Protein AF-L8MUI9-F1 (afdb_monomer_lite)

Sequence (81 aa):
MGNLVNVAQARGVIVLVLNQHNIEPIEFSPPQIKQALTGHGNADKSDVQEAVKRELSLDHIPRPDDAADAIAAALTCWLIA

Structure (mmCIF, N/CA/C/O backbone):
data_AF-L8MUI9-F1
#
_entry.id   AF-L8MUI9-F1
#
loop_
_atom_site.group_PDB
_atom_site.id
_atom_site.type_symbol
_atom_site.label_atom_id
_atom_site.label_alt_id
_atom_site.label_comp_id
_atom_site.label_asym_id
_atom_site.label_entity_id
_atom_site.label_seq_id
_atom_site.pdbx_PDB_ins_code
_atom_site.Cartn_x
_atom_site.Cartn_y
_atom_site.Cartn_z
_atom_site.occupancy
_atom_site.B_iso_or_equiv
_atom_site.auth_seq_id
_atom_site.auth_comp_id
_atom_site.auth_asym_id
_atom_site.auth_atom_id
_atom_site.pdbx_PDB_model_num
ATOM 1 N N . MET A 1 1 ? 17.266 -10.730 -9.093 1.00 48.91 1 MET A N 1
ATOM 2 C CA . MET A 1 1 ? 17.485 -9.332 -9.517 1.00 48.91 1 MET A CA 1
ATOM 3 C C . MET A 1 1 ? 16.249 -8.891 -10.295 1.00 48.91 1 MET A C 1
ATOM 5 O O . MET A 1 1 ? 16.196 -9.046 -11.506 1.00 48.91 1 MET A O 1
ATOM 9 N N . GLY A 1 2 ? 15.182 -8.528 -9.577 1.00 58.88 2 GLY A N 1
ATOM 10 C CA . GLY A 1 2 ? 13.891 -8.178 -10.178 1.00 58.88 2 GLY A CA 1
ATOM 11 C C . GLY A 1 2 ? 13.975 -6.825 -10.879 1.00 58.88 2 GLY A C 1
ATOM 12 O O . GLY A 1 2 ? 14.632 -5.910 -10.394 1.00 58.88 2 GLY A O 1
ATOM 13 N N . ASN A 1 3 ? 13.374 -6.745 -12.056 1.00 71.88 3 ASN A N 1
ATOM 14 C CA . ASN A 1 3 ? 13.642 -5.751 -13.082 1.00 71.88 3 ASN A CA 1
ATOM 15 C C . ASN A 1 3 ? 13.085 -4.355 -12.720 1.00 71.88 3 ASN A C 1
ATOM 17 O O . ASN A 1 3 ? 11.963 -4.015 -13.090 1.00 71.88 3 ASN A O 1
ATOM 21 N N . LEU A 1 4 ? 13.875 -3.546 -12.001 1.00 88.00 4 LEU A N 1
ATOM 22 C CA . LEU A 1 4 ? 13.556 -2.148 -11.657 1.00 88.00 4 LEU A CA 1
ATOM 23 C C . LEU A 1 4 ? 13.129 -1.328 -12.885 1.00 88.00 4 LEU A C 1
ATOM 25 O O . LEU A 1 4 ? 12.245 -0.481 -12.787 1.00 88.00 4 LEU A O 1
ATOM 29 N N . VAL A 1 5 ? 13.727 -1.617 -14.046 1.00 93.75 5 VAL A N 1
ATOM 30 C CA . VAL A 1 5 ? 13.406 -0.945 -15.309 1.00 93.75 5 VAL A CA 1
ATOM 31 C C . VAL A 1 5 ? 11.983 -1.280 -15.758 1.00 93.75 5 VAL A C 1
ATOM 33 O O . VAL A 1 5 ? 11.243 -0.368 -16.114 1.00 93.75 5 VAL A O 1
ATOM 36 N N . ASN A 1 6 ? 11.552 -2.541 -15.667 1.00 94.06 6 ASN A N 1
ATOM 37 C CA . ASN A 1 6 ? 10.178 -2.919 -16.023 1.00 94.06 6 ASN A CA 1
ATOM 38 C C . ASN A 1 6 ? 9.139 -2.259 -15.105 1.00 94.06 6 ASN A C 1
ATOM 40 O O . ASN A 1 6 ? 8.102 -1.803 -15.582 1.00 94.06 6 ASN A O 1
ATOM 44 N N . VAL A 1 7 ? 9.411 -2.179 -13.797 1.00 92.12 7 VAL A N 1
ATOM 45 C CA . VAL A 1 7 ? 8.508 -1.508 -12.844 1.00 92.12 7 VAL A CA 1
ATOM 46 C C . VAL A 1 7 ? 8.421 -0.013 -13.150 1.00 92.12 7 VAL A C 1
ATOM 48 O O . VAL A 1 7 ? 7.325 0.546 -13.186 1.00 92.12 7 VAL A O 1
ATOM 51 N N . ALA A 1 8 ? 9.557 0.630 -13.436 1.00 94.94 8 ALA A N 1
ATOM 52 C CA . ALA A 1 8 ? 9.594 2.039 -13.818 1.00 94.94 8 ALA A CA 1
ATOM 53 C C . ALA A 1 8 ? 8.820 2.308 -15.120 1.00 94.94 8 ALA A C 1
ATOM 55 O O . ALA A 1 8 ? 8.056 3.271 -15.187 1.00 94.94 8 ALA A O 1
ATOM 56 N N . GLN A 1 9 ? 8.963 1.439 -16.126 1.00 96.25 9 GLN A N 1
ATOM 57 C CA . GLN A 1 9 ? 8.211 1.524 -17.381 1.00 96.25 9 GLN A CA 1
ATOM 58 C C . GLN A 1 9 ? 6.699 1.407 -17.144 1.00 96.25 9 GLN A C 1
ATOM 60 O O . GLN A 1 9 ? 5.945 2.258 -17.613 1.00 96.25 9 GLN A O 1
ATOM 65 N N . ALA A 1 10 ? 6.257 0.410 -16.371 1.00 94.94 10 ALA A N 1
ATOM 66 C CA . ALA A 1 10 ? 4.843 0.228 -16.043 1.00 94.94 10 ALA A CA 1
ATOM 67 C C . ALA A 1 10 ? 4.271 1.432 -15.276 1.00 94.94 10 ALA A C 1
ATOM 69 O O . ALA A 1 10 ? 3.220 1.960 -15.641 1.00 94.94 10 ALA A O 1
ATOM 70 N N . ARG A 1 11 ? 4.994 1.930 -14.263 1.00 94.44 11 ARG A N 1
ATOM 71 C CA . ARG A 1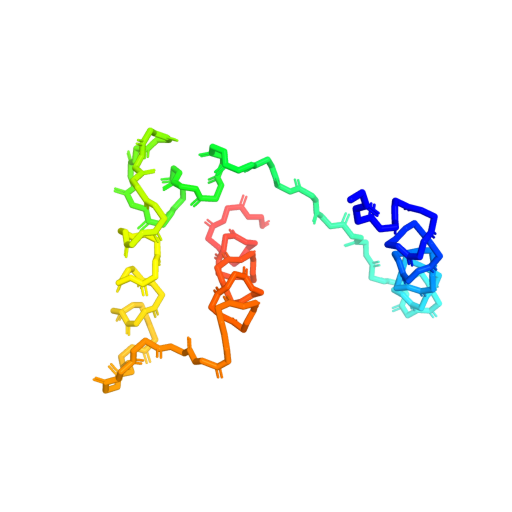 11 ? 4.595 3.124 -13.502 1.00 94.44 11 ARG A CA 1
ATOM 72 C C . ARG A 1 11 ? 4.501 4.364 -14.392 1.00 94.44 11 ARG A C 1
ATOM 74 O O . ARG A 1 11 ? 3.573 5.147 -14.226 1.00 94.44 11 ARG A O 1
ATOM 81 N N . GLY A 1 12 ? 5.423 4.535 -15.341 1.00 96.69 12 GLY A N 1
ATOM 82 C CA . GLY A 1 12 ? 5.385 5.644 -16.298 1.00 96.69 12 GLY A CA 1
ATOM 83 C C . GLY A 1 12 ? 4.089 5.672 -17.112 1.00 96.69 12 GLY A C 1
ATOM 84 O O . GLY A 1 12 ? 3.470 6.726 -17.238 1.00 96.69 12 GLY A O 1
ATOM 85 N N . VAL A 1 13 ? 3.635 4.509 -17.591 1.00 97.62 13 VAL A N 1
ATOM 86 C CA . VAL A 1 13 ? 2.351 4.385 -18.301 1.00 97.62 13 VAL A CA 1
ATOM 87 C C . VAL A 1 13 ? 1.175 4.723 -17.381 1.00 97.62 13 VAL A C 1
ATOM 89 O O . VAL A 1 13 ? 0.294 5.474 -17.787 1.00 97.62 13 VAL A O 1
ATOM 92 N N . ILE A 1 14 ? 1.175 4.233 -16.137 1.00 96.19 14 ILE A N 1
ATOM 93 C CA . ILE A 1 14 ? 0.106 4.517 -15.162 1.00 96.19 14 ILE A CA 1
ATOM 94 C C . ILE A 1 14 ? -0.012 6.024 -14.901 1.00 96.19 14 ILE A C 1
ATOM 96 O O . ILE A 1 14 ? -1.099 6.581 -15.020 1.00 96.19 14 ILE A O 1
ATOM 100 N N . VAL A 1 15 ? 1.101 6.703 -14.604 1.00 96.62 15 VAL A N 1
ATOM 101 C CA . VAL A 1 15 ? 1.108 8.150 -14.327 1.00 96.62 15 VAL A CA 1
ATOM 102 C C . VAL A 1 15 ? 0.663 8.956 -15.549 1.00 96.62 15 VAL A C 1
ATOM 104 O O . VAL A 1 15 ? -0.096 9.913 -15.399 1.00 96.62 15 VAL A O 1
ATOM 107 N N . LEU A 1 16 ? 1.088 8.563 -16.755 1.00 97.56 16 LEU A N 1
ATOM 108 C CA . LEU A 1 16 ? 0.643 9.200 -17.995 1.00 97.56 16 LEU A CA 1
ATOM 109 C C . LEU A 1 16 ? -0.879 9.102 -18.159 1.00 97.56 16 LEU A C 1
ATOM 111 O O . LEU A 1 16 ? -1.525 10.116 -18.415 1.00 97.56 16 LEU A O 1
ATOM 115 N N . VAL A 1 17 ? -1.448 7.906 -17.991 1.00 98.25 17 VAL A N 1
ATOM 116 C CA . VAL A 1 17 ? -2.894 7.675 -18.135 1.00 98.25 17 VAL A CA 1
ATOM 117 C C . VAL A 1 17 ? -3.680 8.461 -17.084 1.00 98.25 17 VAL A C 1
ATOM 119 O O . VAL A 1 17 ? -4.655 9.123 -17.429 1.00 98.25 17 VAL A O 1
ATOM 122 N N . LEU A 1 18 ? -3.240 8.463 -15.822 1.00 97.00 18 LEU A N 1
ATOM 123 C CA . LEU A 1 18 ? -3.882 9.253 -14.764 1.00 97.00 18 LEU A CA 1
ATOM 124 C C . LEU A 1 18 ? -3.932 10.748 -15.124 1.00 97.00 18 LEU A C 1
ATOM 126 O O . LEU A 1 18 ? -4.999 11.358 -15.071 1.00 97.00 18 LEU A O 1
ATOM 130 N N . ASN A 1 19 ? -2.818 11.310 -15.604 1.00 96.44 19 ASN A N 1
ATOM 131 C CA . ASN A 1 19 ? -2.751 12.708 -16.040 1.00 96.44 19 ASN A CA 1
ATOM 132 C C . ASN A 1 19 ? -3.651 13.000 -17.251 1.00 96.44 19 ASN A C 1
ATOM 134 O O . ASN A 1 19 ? -4.315 14.032 -17.282 1.00 96.44 19 ASN A O 1
ATOM 138 N N . GLN A 1 20 ? -3.732 12.090 -18.229 1.00 98.19 20 GLN A N 1
ATOM 139 C CA . GLN A 1 20 ? -4.648 12.227 -19.374 1.00 98.19 20 GLN A CA 1
ATOM 140 C C . GLN A 1 20 ? -6.123 12.303 -18.947 1.00 98.19 20 GLN A C 1
ATOM 142 O O . GLN A 1 20 ? -6.936 12.902 -19.650 1.00 98.19 20 GLN A O 1
ATOM 147 N N . HIS A 1 21 ? -6.458 11.731 -17.788 1.00 98.12 21 HIS A N 1
ATOM 148 C CA . HIS A 1 21 ? -7.788 11.774 -17.187 1.00 98.12 21 HIS A CA 1
ATOM 149 C C . HIS A 1 21 ? -7.948 12.847 -16.093 1.00 98.12 21 HIS A C 1
ATOM 151 O O . HIS A 1 21 ? -9.003 12.901 -15.465 1.00 98.12 21 HIS A O 1
ATOM 157 N N . ASN A 1 22 ? -6.962 13.734 -15.896 1.00 97.31 22 ASN A N 1
ATOM 158 C CA . ASN A 1 22 ? -6.934 14.751 -14.832 1.00 97.31 22 ASN A CA 1
ATOM 159 C C . ASN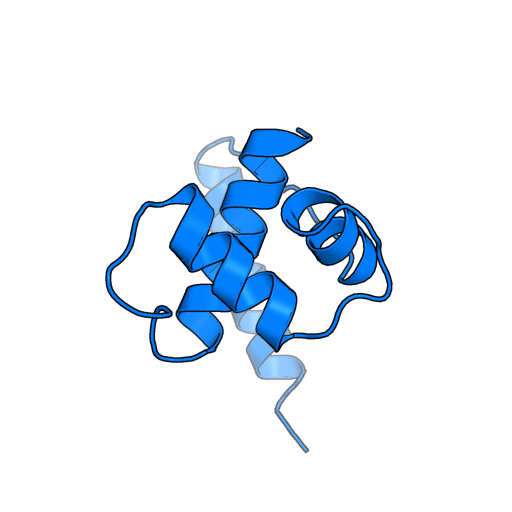 A 1 22 ? -7.065 14.166 -13.412 1.00 97.31 22 ASN A C 1
ATOM 161 O O . ASN A 1 22 ? -7.712 14.755 -12.547 1.00 97.31 22 ASN A O 1
ATOM 165 N N . ILE A 1 23 ? -6.473 12.993 -13.180 1.00 95.94 23 ILE A N 1
ATOM 166 C CA . ILE A 1 23 ? -6.413 12.348 -11.867 1.00 95.94 23 ILE A CA 1
ATOM 167 C C . ILE A 1 23 ? -4.998 12.532 -11.315 1.00 95.94 23 ILE A C 1
ATOM 169 O O . ILE A 1 23 ? -4.036 12.031 -11.896 1.00 95.94 23 ILE A O 1
ATOM 173 N N . GLU A 1 24 ? -4.874 13.235 -10.189 1.00 93.56 24 GLU A N 1
ATOM 174 C CA . GLU A 1 24 ? -3.591 13.422 -9.505 1.00 93.56 24 GLU A CA 1
ATOM 175 C C . GLU A 1 24 ? -3.202 12.131 -8.757 1.00 93.56 24 GLU A C 1
ATOM 177 O O . GLU A 1 24 ? -3.991 11.641 -7.941 1.00 93.56 24 GLU A O 1
ATOM 182 N N . PRO A 1 25 ? -2.019 11.542 -9.013 1.00 92.69 25 PRO A N 1
ATOM 183 C CA . PRO A 1 25 ? -1.561 10.377 -8.267 1.00 92.69 25 PRO A CA 1
ATOM 184 C C . PRO A 1 25 ? -1.152 10.764 -6.840 1.00 92.69 25 PRO A C 1
ATOM 186 O O . PRO A 1 25 ? -0.422 11.729 -6.631 1.00 92.69 25 PRO A O 1
ATOM 189 N N . ILE A 1 26 ? -1.554 9.952 -5.862 1.00 94.00 26 ILE A N 1
ATOM 190 C CA . ILE A 1 26 ? -1.130 10.086 -4.464 1.00 94.00 26 ILE A CA 1
ATOM 191 C C . ILE A 1 26 ? -0.241 8.898 -4.101 1.00 94.00 26 ILE A C 1
ATOM 193 O O . ILE A 1 26 ? -0.546 7.751 -4.433 1.00 94.00 26 ILE A O 1
ATOM 197 N N . GLU A 1 27 ? 0.870 9.174 -3.422 1.00 93.62 27 GLU A N 1
ATOM 198 C CA . GLU A 1 27 ? 1.852 8.166 -3.034 1.00 93.62 27 GLU A CA 1
ATOM 199 C C . GLU A 1 27 ? 1.922 8.008 -1.520 1.00 93.62 27 GLU A C 1
ATOM 201 O O . GLU A 1 27 ? 1.995 8.982 -0.771 1.00 93.62 27 GLU A O 1
ATOM 206 N N . PHE 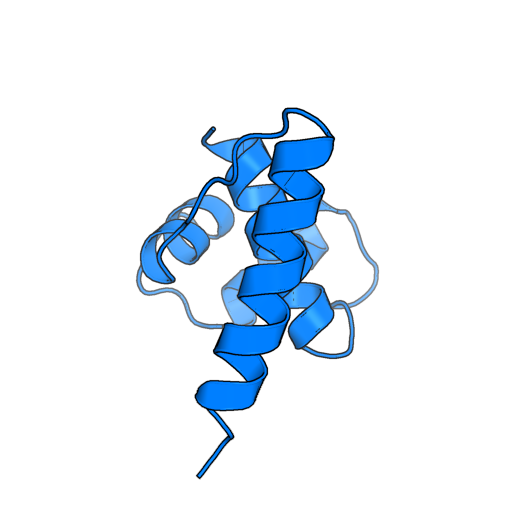A 1 28 ? 1.965 6.753 -1.078 1.00 95.38 28 PHE A N 1
ATOM 207 C CA . PHE A 1 28 ? 2.097 6.399 0.326 1.00 95.38 28 PHE A CA 1
ATOM 208 C C . PHE A 1 28 ? 3.324 5.517 0.522 1.00 95.38 28 PHE A C 1
ATOM 210 O O . PHE A 1 28 ? 3.539 4.535 -0.189 1.00 95.38 28 PHE A O 1
ATOM 217 N N . SER A 1 29 ? 4.128 5.851 1.525 1.00 95.12 29 SER A N 1
ATOM 218 C CA . SER A 1 29 ? 5.199 4.980 1.993 1.00 95.12 29 SER A CA 1
ATOM 219 C C . SER A 1 29 ? 4.624 3.740 2.701 1.00 95.12 29 SER A C 1
ATOM 221 O O . SER A 1 29 ? 3.526 3.798 3.264 1.00 95.12 29 SER A O 1
ATOM 223 N N . PRO A 1 30 ? 5.364 2.616 2.756 1.00 94.69 30 PRO A N 1
ATOM 224 C CA . PRO A 1 30 ? 4.89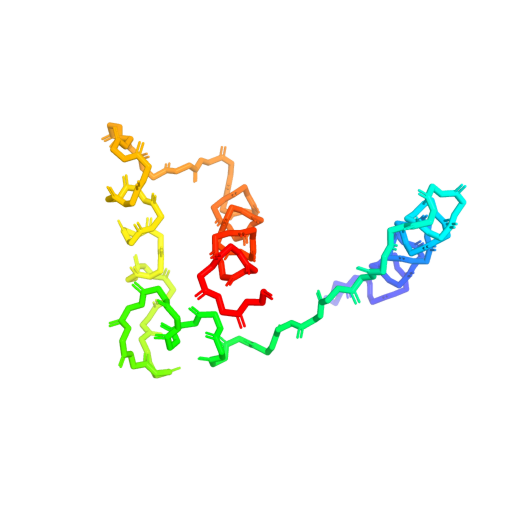4 1.418 3.451 1.00 94.69 30 PRO A CA 1
ATOM 225 C C . PRO A 1 30 ? 4.469 1.657 4.916 1.00 94.69 30 PRO A C 1
ATOM 227 O O . PRO A 1 30 ? 3.434 1.121 5.314 1.00 94.69 30 PRO A O 1
ATOM 230 N N . PRO A 1 31 ? 5.176 2.479 5.726 1.00 96.38 31 PRO A N 1
ATOM 231 C CA . PRO A 1 31 ? 4.717 2.813 7.074 1.00 96.38 31 PRO A CA 1
ATOM 232 C C . PRO A 1 31 ? 3.402 3.598 7.109 1.00 96.38 31 PRO A C 1
ATOM 234 O O . PRO A 1 31 ? 2.623 3.390 8.032 1.00 96.38 31 PRO A O 1
ATOM 237 N N . GLN A 1 32 ? 3.125 4.467 6.126 1.00 96.50 32 GLN A N 1
ATOM 238 C CA . GLN A 1 32 ? 1.850 5.197 6.051 1.00 96.50 32 GLN A CA 1
ATOM 239 C C . GLN A 1 32 ? 0.677 4.248 5.799 1.00 96.50 32 GLN A C 1
ATOM 241 O O . GLN A 1 32 ? -0.336 4.358 6.482 1.00 96.50 32 GLN A O 1
ATOM 246 N N . ILE A 1 33 ? 0.839 3.279 4.891 1.00 97.19 33 ILE A N 1
ATOM 247 C CA . ILE A 1 33 ? -0.179 2.248 4.627 1.00 97.19 33 ILE A CA 1
ATOM 248 C C . ILE A 1 33 ? -0.450 1.427 5.895 1.00 97.19 33 ILE A C 1
ATOM 250 O O . ILE A 1 33 ? -1.599 1.258 6.302 1.00 97.19 33 ILE A O 1
ATOM 254 N N . LYS A 1 34 ? 0.612 0.963 6.567 1.00 97.25 34 LYS A N 1
ATOM 255 C CA . LYS A 1 34 ? 0.497 0.226 7.837 1.00 97.25 34 LYS A CA 1
ATOM 256 C C . LYS A 1 34 ? -0.206 1.061 8.907 1.00 97.25 34 LYS A C 1
ATOM 258 O O . LYS A 1 34 ? -1.167 0.609 9.514 1.00 97.25 34 LYS A O 1
ATOM 263 N N . GLN A 1 35 ? 0.221 2.308 9.092 1.00 97.06 35 GLN A N 1
ATOM 264 C CA . GLN A 1 35 ? -0.373 3.222 10.064 1.00 97.06 35 GLN A CA 1
ATOM 265 C C . GLN A 1 35 ? -1.867 3.451 9.805 1.00 97.06 35 GLN A C 1
ATOM 267 O O . GLN A 1 35 ? -2.645 3.418 10.755 1.00 97.06 35 GLN A O 1
ATOM 272 N N . ALA A 1 36 ? -2.262 3.667 8.549 1.00 96.81 36 ALA A N 1
ATOM 273 C CA . ALA A 1 36 ? -3.647 3.945 8.181 1.00 96.81 36 ALA A CA 1
ATOM 274 C C . ALA A 1 36 ? -4.575 2.744 8.418 1.00 96.81 36 ALA A C 1
ATOM 276 O O . ALA A 1 36 ? -5.686 2.923 8.905 1.00 96.81 36 ALA A O 1
ATOM 277 N N . LEU A 1 37 ? -4.119 1.526 8.108 1.00 96.81 37 LEU A N 1
ATOM 278 C CA . LEU A 1 37 ? -4.964 0.325 8.150 1.00 96.81 37 LEU A CA 1
ATOM 279 C C . LEU A 1 37 ? -4.934 -0.423 9.486 1.00 96.81 37 LEU A C 1
ATOM 281 O O . LEU A 1 37 ? -5.914 -1.071 9.859 1.00 96.81 37 LEU A O 1
ATOM 285 N N . THR A 1 38 ? -3.813 -0.370 10.206 1.00 96.06 38 THR A N 1
ATOM 286 C CA . THR A 1 38 ? -3.626 -1.143 11.443 1.00 96.06 38 THR A CA 1
ATOM 287 C C . THR A 1 38 ? -3.444 -0.265 12.678 1.00 96.06 38 THR A C 1
ATOM 289 O O . THR A 1 38 ? -3.385 -0.797 13.779 1.00 96.06 38 THR A O 1
ATOM 292 N N . GLY A 1 39 ? -3.315 1.057 12.526 1.00 93.06 39 GLY A N 1
ATOM 293 C CA . GLY A 1 39 ? -3.116 1.996 13.636 1.00 93.06 39 GLY A CA 1
ATOM 294 C C . GLY A 1 39 ? -1.670 2.133 14.131 1.00 93.06 39 GLY A C 1
ATOM 295 O O . GLY A 1 39 ? -1.410 2.942 15.022 1.00 93.06 39 GLY A O 1
ATOM 296 N N . HIS A 1 40 ? -0.712 1.400 13.554 1.00 88.81 40 HIS A N 1
ATOM 297 C CA . H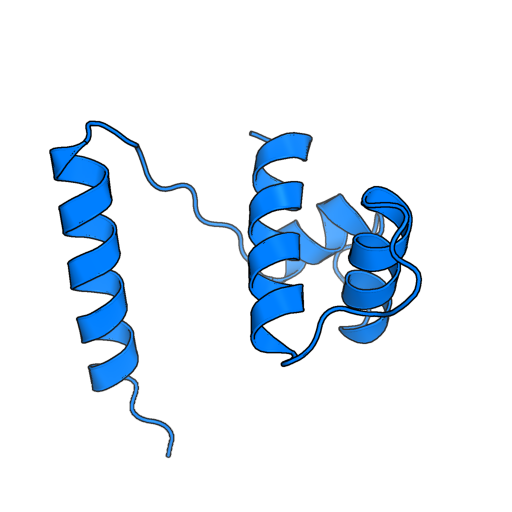IS A 1 40 ? 0.712 1.505 13.897 1.00 88.81 40 HIS A CA 1
ATOM 298 C C . HIS A 1 40 ? 1.618 1.131 12.715 1.00 88.81 40 HIS A C 1
ATOM 300 O O . HIS A 1 40 ? 1.527 0.036 12.165 1.00 88.81 40 HIS A O 1
ATOM 306 N N . GLY A 1 41 ? 2.556 2.016 12.363 1.00 84.94 41 GLY A N 1
ATOM 307 C CA . GLY A 1 41 ? 3.414 1.889 11.172 1.00 84.94 41 GLY A CA 1
ATOM 308 C C . GLY A 1 41 ? 4.396 0.705 11.137 1.00 84.94 41 GLY A C 1
ATOM 309 O O . GLY A 1 41 ? 4.945 0.408 10.077 1.00 84.94 41 GLY A O 1
ATOM 310 N N . ASN A 1 42 ? 4.604 0.009 12.259 1.00 90.06 42 ASN A N 1
ATOM 311 C CA . ASN A 1 42 ? 5.491 -1.161 12.354 1.00 90.06 42 ASN A CA 1
ATOM 312 C C . ASN A 1 42 ? 4.762 -2.506 12.195 1.00 90.06 42 ASN A C 1
ATOM 314 O O . ASN A 1 42 ? 5.387 -3.541 12.396 1.00 90.06 42 ASN A O 1
ATOM 318 N N . ALA A 1 43 ? 3.472 -2.503 11.846 1.00 92.56 43 ALA A N 1
ATOM 319 C CA . ALA A 1 43 ? 2.688 -3.726 11.673 1.00 92.56 43 ALA A CA 1
ATOM 320 C C . ALA A 1 43 ? 3.270 -4.673 10.611 1.00 92.56 43 ALA A C 1
ATOM 322 O O . ALA A 1 43 ? 3.951 -4.239 9.671 1.00 92.56 43 ALA A O 1
ATOM 323 N N . ASP A 1 44 ? 2.986 -5.964 10.741 1.00 95.19 44 ASP A N 1
ATOM 324 C CA . ASP A 1 44 ? 3.428 -6.967 9.781 1.00 95.19 44 ASP A CA 1
ATOM 325 C C . ASP A 1 44 ? 2.580 -6.926 8.504 1.00 95.19 44 ASP A C 1
ATOM 327 O O . ASP A 1 44 ? 1.479 -6.373 8.460 1.00 95.19 44 ASP A O 1
ATOM 331 N N . LYS A 1 45 ? 3.093 -7.513 7.413 1.00 92.75 45 LYS A N 1
ATOM 332 C CA . LYS A 1 45 ? 2.355 -7.549 6.136 1.00 92.75 45 LYS A CA 1
ATOM 333 C C . LYS A 1 45 ? 1.015 -8.288 6.280 1.00 92.75 45 LYS A C 1
ATOM 335 O O . LYS A 1 45 ? 0.027 -7.877 5.678 1.00 92.75 45 LYS A O 1
ATOM 340 N N . SER A 1 46 ? 0.970 -9.338 7.099 1.00 95.38 46 SER A N 1
ATOM 341 C CA . SER A 1 46 ? -0.256 -10.082 7.404 1.00 95.38 46 SER A CA 1
ATOM 342 C C . SER A 1 46 ? -1.311 -9.226 8.103 1.00 95.38 46 SER A C 1
ATOM 344 O O . SER A 1 46 ? -2.490 -9.371 7.803 1.00 95.38 46 SER A O 1
ATOM 346 N N . ASP A 1 47 ? -0.906 -8.297 8.973 1.00 96.56 47 ASP A N 1
ATOM 347 C CA . ASP A 1 47 ? -1.845 -7.427 9.691 1.00 96.56 47 ASP A CA 1
ATOM 348 C C . ASP A 1 47 ? -2.569 -6.485 8.726 1.00 96.56 47 ASP A C 1
ATOM 350 O O . ASP A 1 47 ? -3.770 -6.254 8.848 1.00 96.56 47 ASP A O 1
ATOM 354 N N . VAL A 1 48 ? -1.844 -5.979 7.724 1.00 97.06 48 VAL A N 1
ATOM 355 C CA . VAL A 1 48 ? -2.415 -5.162 6.646 1.00 97.06 48 VAL A CA 1
ATOM 356 C C . VAL A 1 48 ? -3.395 -5.981 5.804 1.00 97.06 48 VAL A C 1
ATOM 358 O O . VAL A 1 48 ? -4.481 -5.503 5.486 1.00 97.06 48 VAL A O 1
ATOM 361 N N . GLN A 1 49 ? -3.048 -7.225 5.469 1.00 96.88 49 GLN A N 1
ATOM 362 C CA . GLN A 1 49 ? -3.920 -8.117 4.699 1.00 96.88 49 GLN A CA 1
ATOM 363 C C . GLN A 1 49 ? -5.214 -8.469 5.451 1.00 96.88 49 GLN A C 1
ATOM 365 O O . GLN A 1 49 ? -6.294 -8.465 4.857 1.00 96.88 49 GLN A O 1
ATOM 370 N N . GLU A 1 50 ? -5.126 -8.725 6.756 1.00 97.38 50 GLU A N 1
ATOM 371 C CA . GLU A 1 50 ? -6.299 -8.950 7.606 1.00 97.38 50 GLU A CA 1
ATOM 372 C C . GLU A 1 50 ? -7.130 -7.674 7.782 1.00 97.38 50 GLU A C 1
ATOM 374 O O . GLU A 1 50 ? -8.360 -7.735 7.760 1.00 97.38 50 GLU A O 1
ATOM 379 N N . ALA A 1 51 ? -6.490 -6.504 7.881 1.00 96.81 51 ALA A N 1
ATOM 380 C CA . ALA A 1 51 ? -7.197 -5.228 7.878 1.00 96.81 51 ALA A CA 1
ATOM 381 C C . ALA A 1 51 ? -7.989 -5.043 6.576 1.00 96.81 51 ALA A C 1
ATOM 383 O O . ALA A 1 51 ? -9.182 -4.782 6.638 1.00 96.81 51 ALA A O 1
ATOM 384 N N . VAL A 1 52 ? -7.384 -5.283 5.407 1.00 97.94 52 VAL A N 1
ATOM 385 C CA . VAL A 1 52 ? -8.084 -5.235 4.108 1.00 97.94 52 VAL A CA 1
ATOM 386 C C . VAL A 1 52 ? -9.314 -6.145 4.096 1.00 97.94 52 VAL A C 1
ATOM 388 O O . VAL A 1 52 ? -10.399 -5.714 3.704 1.00 97.94 52 VAL A O 1
ATOM 391 N N . LYS A 1 53 ? -9.159 -7.397 4.545 1.00 97.94 53 LYS A N 1
ATOM 392 C CA . LYS A 1 53 ? -10.269 -8.350 4.642 1.00 97.94 53 LYS A CA 1
ATOM 393 C C . LYS A 1 53 ? -11.381 -7.813 5.549 1.00 97.94 53 LYS A C 1
ATOM 395 O O . LYS A 1 53 ? -12.548 -7.864 5.167 1.00 97.94 53 LYS A O 1
ATOM 400 N N . ARG A 1 54 ? -11.024 -7.299 6.730 1.00 97.31 54 ARG A N 1
ATOM 401 C CA . ARG A 1 54 ? -11.960 -6.753 7.722 1.00 97.31 54 ARG A CA 1
ATOM 402 C C . ARG A 1 54 ? -12.702 -5.524 7.198 1.00 97.31 54 ARG A C 1
ATOM 404 O O . ARG A 1 54 ? -13.927 -5.511 7.257 1.00 97.31 54 ARG A O 1
ATOM 411 N N . GLU A 1 55 ? -11.990 -4.528 6.673 1.00 96.62 55 GLU A N 1
ATOM 412 C CA . GLU A 1 55 ? -12.580 -3.260 6.212 1.00 96.62 55 GLU A CA 1
ATOM 413 C C . GLU A 1 55 ? -13.565 -3.467 5.053 1.00 96.62 55 GLU A C 1
ATOM 415 O O . GLU A 1 55 ? -14.572 -2.771 4.952 1.00 96.62 55 GLU A O 1
ATOM 420 N N . LEU A 1 56 ? -13.314 -4.463 4.199 1.00 97.00 56 LEU A N 1
ATOM 421 C CA . LEU A 1 56 ? -14.188 -4.805 3.075 1.00 97.00 56 LEU A CA 1
ATOM 422 C C . LEU A 1 56 ? -15.153 -5.963 3.365 1.00 97.00 56 LEU A C 1
ATOM 424 O O . LEU A 1 56 ? -15.875 -6.383 2.464 1.00 97.00 56 LEU A O 1
ATOM 428 N N . SER A 1 57 ? -15.182 -6.476 4.601 1.00 97.69 57 SER A N 1
ATOM 429 C CA . SER A 1 57 ? -16.021 -7.618 5.003 1.00 97.69 57 SER A CA 1
ATOM 430 C C . SER A 1 57 ? -15.886 -8.833 4.069 1.00 97.69 57 SER A C 1
ATOM 432 O O . SER A 1 57 ? -16.873 -9.467 3.705 1.00 97.69 57 SER A O 1
ATOM 434 N N . LEU A 1 58 ? -14.658 -9.147 3.651 1.00 97.25 58 LEU A N 1
ATOM 435 C CA . LEU A 1 58 ? -14.372 -10.265 2.752 1.00 97.25 58 LEU A CA 1
ATOM 436 C C . LEU A 1 58 ? -14.277 -11.583 3.527 1.00 97.25 58 LEU A C 1
ATOM 438 O O . LEU A 1 58 ? -13.768 -11.632 4.646 1.00 97.25 58 LEU A O 1
ATOM 442 N N . ASP A 1 59 ? -14.665 -12.689 2.892 1.00 97.12 59 ASP A N 1
ATOM 443 C CA . ASP A 1 59 ? -14.557 -14.022 3.504 1.00 97.12 59 ASP A CA 1
ATOM 444 C C . ASP A 1 59 ? -13.095 -14.480 3.659 1.00 97.12 59 ASP A C 1
ATOM 446 O O . ASP A 1 59 ? -12.728 -15.193 4.600 1.00 97.12 59 ASP A O 1
ATOM 450 N N . HIS A 1 60 ? -12.224 -14.043 2.749 1.00 96.50 60 HIS A N 1
ATOM 451 C CA . HIS A 1 60 ? -10.822 -14.439 2.675 1.00 96.50 60 HIS A CA 1
ATOM 452 C C . HIS A 1 60 ? -9.927 -13.267 2.265 1.00 96.50 60 HIS A C 1
ATOM 454 O O . HIS A 1 60 ? -10.384 -12.286 1.681 1.00 96.50 60 HIS A O 1
ATOM 460 N N . ILE A 1 61 ? -8.634 -13.381 2.578 1.00 96.56 61 ILE A N 1
ATOM 461 C CA . ILE A 1 61 ? -7.622 -12.415 2.140 1.00 96.56 61 ILE A CA 1
ATOM 462 C C . ILE A 1 61 ? -7.541 -12.447 0.602 1.00 96.56 61 ILE A C 1
ATOM 464 O O . ILE A 1 61 ? -7.381 -13.543 0.050 1.00 96.56 61 ILE A O 1
ATOM 468 N N . PRO A 1 62 ? -7.611 -11.290 -0.090 1.00 95.62 62 PRO A N 1
ATOM 469 C CA . PRO A 1 62 ? -7.466 -11.221 -1.541 1.00 95.62 62 PRO A CA 1
ATOM 470 C C . PRO A 1 62 ? -6.171 -11.875 -2.032 1.00 95.62 62 PRO A C 1
ATOM 472 O O . PRO A 1 62 ? -5.100 -11.667 -1.461 1.00 95.62 62 PRO A O 1
ATOM 475 N N . ARG A 1 63 ? -6.265 -12.658 -3.112 1.00 94.62 63 ARG A N 1
ATOM 476 C CA . ARG A 1 63 ? -5.120 -13.285 -3.786 1.00 94.62 63 ARG A CA 1
ATOM 477 C C . ARG A 1 63 ? -5.103 -12.899 -5.270 1.00 94.62 63 ARG A C 1
ATOM 479 O O . ARG A 1 63 ? -6.178 -12.776 -5.857 1.00 94.62 63 ARG A O 1
ATOM 486 N N . PRO A 1 64 ? -3.920 -12.764 -5.899 1.00 94.25 64 PRO A N 1
ATOM 487 C CA . PRO A 1 64 ? -2.574 -12.901 -5.322 1.00 94.25 64 PRO A CA 1
ATOM 488 C C . PRO A 1 64 ? -2.231 -11.759 -4.351 1.00 94.25 64 PRO A C 1
ATOM 490 O O . PRO A 1 64 ? -2.995 -10.808 -4.231 1.00 94.25 64 PRO A O 1
ATOM 493 N N . ASP A 1 65 ? -1.096 -11.849 -3.655 1.00 90.12 65 ASP A N 1
ATOM 494 C CA . ASP A 1 65 ? -0.701 -10.866 -2.628 1.00 90.12 65 ASP A CA 1
ATOM 495 C C . ASP A 1 65 ? -0.689 -9.422 -3.153 1.00 90.12 65 ASP A C 1
ATOM 497 O O . ASP A 1 65 ? -1.075 -8.508 -2.427 1.00 90.12 65 ASP A O 1
ATOM 501 N N . ASP A 1 66 ? -0.340 -9.229 -4.428 1.00 91.56 66 ASP A N 1
ATOM 502 C CA . ASP A 1 66 ? -0.359 -7.921 -5.094 1.00 91.56 66 ASP A CA 1
ATOM 503 C C . ASP A 1 66 ? -1.767 -7.297 -5.138 1.00 91.56 66 ASP A C 1
ATOM 505 O O . ASP A 1 66 ? -1.908 -6.076 -5.107 1.00 91.56 66 ASP A O 1
ATOM 509 N N . ALA A 1 67 ? -2.826 -8.117 -5.180 1.00 95.50 67 ALA A N 1
ATOM 510 C CA . ALA A 1 67 ? -4.204 -7.636 -5.130 1.00 95.50 67 ALA A CA 1
ATOM 511 C C . ALA A 1 67 ? -4.546 -7.076 -3.743 1.00 95.50 67 ALA A C 1
ATOM 513 O O . ALA A 1 67 ? -5.170 -6.020 -3.646 1.00 95.50 67 ALA A O 1
ATOM 514 N N . ALA A 1 68 ? -4.105 -7.745 -2.672 1.00 95.88 68 ALA A N 1
ATOM 515 C CA . ALA A 1 68 ? -4.272 -7.233 -1.314 1.00 95.88 68 ALA A CA 1
ATOM 516 C C . ALA A 1 68 ? -3.481 -5.930 -1.109 1.00 95.88 68 ALA A C 1
ATOM 518 O O . ALA A 1 68 ? -4.011 -4.987 -0.525 1.00 95.88 68 ALA A O 1
ATOM 519 N N . ASP A 1 69 ? -2.259 -5.844 -1.646 1.00 95.00 69 ASP A N 1
ATOM 520 C CA . ASP A 1 69 ? -1.425 -4.637 -1.569 1.00 95.00 69 ASP A CA 1
ATOM 521 C C . ASP A 1 69 ? -2.051 -3.457 -2.347 1.00 95.00 69 ASP A C 1
ATOM 523 O O . ASP A 1 69 ? -2.070 -2.325 -1.855 1.00 95.00 69 ASP A O 1
ATOM 527 N N . ALA A 1 70 ? -2.635 -3.708 -3.525 1.00 95.56 70 ALA A N 1
ATOM 528 C CA . ALA A 1 70 ? -3.342 -2.686 -4.301 1.00 95.56 70 ALA A CA 1
ATOM 529 C C . ALA A 1 70 ? -4.590 -2.159 -3.572 1.00 95.56 70 ALA A C 1
ATOM 531 O O . ALA A 1 70 ? -4.815 -0.948 -3.515 1.00 95.56 70 ALA A O 1
ATOM 532 N N . ILE A 1 71 ? -5.380 -3.057 -2.973 1.00 97.50 71 ILE A N 1
ATOM 533 C CA . ILE A 1 71 ? -6.548 -2.673 -2.171 1.00 97.50 71 ILE A CA 1
ATOM 534 C C . ILE A 1 71 ? -6.112 -1.889 -0.927 1.00 97.50 71 ILE A C 1
ATOM 536 O O . ILE A 1 71 ? -6.735 -0.883 -0.596 1.00 97.50 71 ILE A O 1
ATOM 540 N N . ALA A 1 72 ? -5.025 -2.294 -0.265 1.00 97.56 72 ALA A N 1
ATOM 541 C CA . ALA A 1 72 ? -4.480 -1.575 0.883 1.00 97.56 72 ALA A CA 1
ATOM 542 C C . ALA A 1 72 ? -4.096 -0.128 0.532 1.00 97.56 72 ALA A C 1
ATOM 544 O O . ALA A 1 72 ? -4.412 0.794 1.287 1.00 97.56 72 ALA A O 1
ATOM 545 N N . ALA A 1 73 ? -3.464 0.095 -0.625 1.00 96.88 73 ALA A N 1
ATOM 546 C CA . ALA A 1 73 ? -3.141 1.439 -1.103 1.00 96.88 73 ALA A CA 1
ATOM 547 C C . ALA A 1 73 ? -4.406 2.271 -1.386 1.00 96.88 73 ALA A C 1
ATOM 549 O O . ALA A 1 73 ? -4.481 3.433 -0.986 1.00 96.88 73 ALA A O 1
ATOM 550 N N . ALA A 1 74 ? -5.424 1.667 -2.008 1.00 96.69 74 ALA A N 1
ATOM 551 C CA . ALA A 1 74 ? -6.700 2.330 -2.277 1.00 96.69 74 ALA A CA 1
ATOM 552 C C . ALA A 1 74 ? -7.457 2.699 -0.988 1.00 96.69 74 ALA A C 1
ATOM 554 O O . ALA A 1 74 ? -7.923 3.829 -0.853 1.00 96.69 74 ALA A O 1
ATOM 555 N N . LEU A 1 75 ? -7.533 1.783 -0.017 1.00 97.50 75 LEU A N 1
ATOM 556 C CA . LEU A 1 75 ? -8.136 2.051 1.291 1.00 97.50 75 LEU A CA 1
ATOM 557 C C . LEU A 1 75 ? -7.357 3.113 2.065 1.00 97.50 75 LEU A C 1
ATOM 559 O O . LEU A 1 75 ? -7.966 3.969 2.693 1.00 97.50 75 LEU A O 1
ATOM 563 N N . THR A 1 76 ? -6.024 3.100 1.991 1.00 97.94 76 THR A N 1
ATOM 564 C CA . THR A 1 76 ? -5.201 4.157 2.594 1.00 97.94 76 THR A CA 1
ATOM 565 C C . THR A 1 76 ? -5.596 5.512 2.016 1.00 97.94 76 THR A C 1
ATOM 567 O O . THR A 1 76 ? -5.923 6.409 2.782 1.00 97.94 76 THR A O 1
ATOM 570 N N . CYS A 1 77 ? -5.665 5.638 0.686 1.00 96.44 77 CYS A N 1
ATOM 571 C CA . CYS A 1 77 ? -6.135 6.860 0.035 1.00 96.44 77 CYS A CA 1
ATOM 572 C C . CYS A 1 77 ? -7.512 7.289 0.548 1.00 96.44 77 CYS A C 1
ATOM 574 O O . CYS A 1 77 ? -7.671 8.428 0.953 1.00 96.44 77 CYS A O 1
ATOM 576 N N . TRP A 1 78 ? -8.477 6.369 0.599 1.00 95.94 78 TRP A N 1
ATOM 577 C CA . TRP A 1 78 ? -9.827 6.654 1.090 1.00 95.94 78 TRP A CA 1
ATOM 578 C C . TRP A 1 78 ? -9.870 7.134 2.551 1.00 95.94 78 TRP A C 1
ATOM 580 O O . TRP A 1 78 ? -10.741 7.915 2.925 1.00 95.94 78 TRP A O 1
ATOM 590 N N . LEU A 1 79 ? -8.959 6.644 3.394 1.00 94.50 79 LEU A N 1
ATOM 591 C CA . LEU A 1 79 ? -8.947 6.944 4.825 1.00 94.50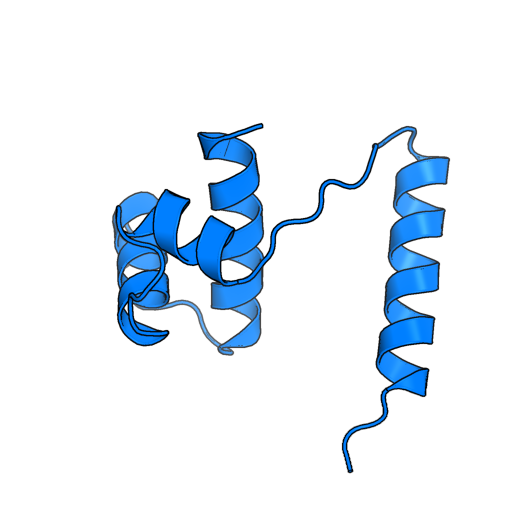 79 LEU A CA 1
ATOM 592 C C . LEU A 1 79 ? -8.238 8.258 5.167 1.00 94.50 79 LEU A C 1
ATOM 594 O O . LEU A 1 79 ? -8.596 8.875 6.171 1.00 94.50 79 LEU A O 1
ATOM 598 N N . ILE A 1 80 ? -7.206 8.652 4.409 1.00 93.69 80 ILE A N 1
ATOM 599 C CA . ILE A 1 80 ? -6.303 9.747 4.813 1.00 93.69 80 ILE A CA 1
ATOM 600 C C . ILE A 1 80 ? -6.055 10.830 3.753 1.00 93.69 80 ILE A C 1
ATOM 602 O O . ILE A 1 80 ? -5.284 11.749 4.039 1.00 93.69 80 ILE A O 1
ATOM 606 N N . ALA A 1 81 ? -6.654 10.738 2.562 1.00 86.94 81 ALA A N 1
ATOM 607 C CA . ALA A 1 81 ? -6.540 11.737 1.494 1.00 86.94 81 ALA A CA 1
ATOM 608 C C . ALA A 1 81 ? -7.920 12.247 1.061 1.00 86.94 81 ALA A C 1
ATOM 610 O O . ALA A 1 81 ? -8.025 13.473 0.832 1.00 86.94 81 ALA A O 1
#

Secondary structure (DSSP, 8-state):
---HHHHHHHHHHHHHHHHHTT-------HHHHHHHHHSSTT--HHHHHHHHHHHTT-SS--SSHHHHHHHHHHHHHHHH-

pLDDT: mean 94.03, std 7.4, range [48.91, 98.25]

Radius of gyration: 14.02 Å; chains: 1; bounding box: 34×29×33 Å

Organism: NCBI:txid927668

InterPro domains:
  IPR002176 Crossover junction endodeoxyribonuclease RuvC [PF02075] (5-76)
  IPR002176 Crossover junction endodeoxyribonuclease RuvC [PR00696] (9-25)
  IPR002176 Crossover junction endodeoxyribonuclease RuvC [PR00696] (33-52)
  IPR002176 Crossover junction endodeoxyribonuclease RuvC [PR00696] (65-77)
  IPR002176 Crossover junction endodeoxyribonuclease RuvC [PTHR30194] (5-78)
  IPR012337 Ribonuclease H-like superfamily [SSF53098] (3-79)
  IPR036397 Ribonuclease H superfamily [G3DSA:3.30.420.10] (1-80)

Foldseek 3Di:
DPDPPVVVVVVVVVCVVCVVVVHDDDDDDQLLLCCQQPVGSPDDLVSLQVSLCVVVVHPDRDPDSVVSVVSSVVVSVVRPD